Protein AF-A0A8T4SUM3-F1 (afdb_monomer_lite)

Sequence (101 aa):
MANEGIVKMIVQKGAANVNLSMFSEEEKREILGEAAKHFIRMGKENEIIHILEYLDPVQYADKMLKKAESFMSLGEFETAAIIYEKLGMKDMADTIRSNKK

Secondary structure (DSSP, 8-state):
--SHHHHHHHHHH-GGGS--TTS-HHHHHHHHHHHHHHHHHTT-HHHHHTTGGGS-HHHHHHHHHHHHHHHHHTT-HHHHHHHHHHTT-HHHHHHHHHTT-

Structure (mmCIF, N/CA/C/O backbone):
data_AF-A0A8T4SUM3-F1
#
_entry.id   AF-A0A8T4SUM3-F1
#
loop_
_atom_site.group_PDB
_atom_site.id
_atom_site.type_symbol
_atom_site.label_atom_id
_atom_site.label_alt_id
_atom_site.label_comp_id
_atom_site.label_asym_id
_atom_site.label_entity_id
_atom_site.label_seq_id
_atom_site.pdbx_PDB_ins_code
_atom_site.Cartn_x
_atom_site.Cartn_y
_atom_site.Cartn_z
_atom_site.occupancy
_atom_site.B_iso_or_equiv
_atom_site.auth_seq_id
_atom_site.auth_comp_id
_atom_site.auth_asym_id
_atom_site.auth_atom_id
_atom_site.pdbx_PDB_model_num
ATOM 1 N N . MET A 1 1 ? -6.616 5.270 23.515 1.00 52.91 1 MET A N 1
ATOM 2 C CA . MET A 1 1 ? -6.770 3.941 22.877 1.00 52.91 1 MET A CA 1
ATOM 3 C C . MET A 1 1 ? -8.031 3.941 22.007 1.00 52.91 1 MET A C 1
ATOM 5 O O . MET A 1 1 ? -8.962 3.200 22.285 1.00 52.91 1 MET A O 1
ATOM 9 N N . ALA A 1 2 ? -8.129 4.834 21.015 1.00 55.88 2 ALA A N 1
ATOM 10 C CA . ALA A 1 2 ? -9.442 5.182 20.457 1.00 55.88 2 ALA A CA 1
ATOM 11 C C . ALA A 1 2 ? -9.989 4.200 19.406 1.00 55.88 2 ALA A C 1
ATOM 13 O O . ALA A 1 2 ? -11.200 4.097 19.280 1.00 55.88 2 ALA A O 1
ATOM 14 N N . ASN A 1 3 ? -9.156 3.423 18.703 1.00 77.38 3 ASN A N 1
ATOM 15 C CA . ASN A 1 3 ? -9.629 2.707 17.508 1.00 77.38 3 ASN A CA 1
ATOM 16 C C . ASN A 1 3 ? -9.281 1.209 17.445 1.00 77.38 3 ASN A C 1
ATOM 18 O O . ASN A 1 3 ? -9.353 0.595 16.381 1.00 77.38 3 ASN A O 1
ATOM 22 N N . GLU A 1 4 ? -8.946 0.581 18.576 1.00 82.31 4 GLU A N 1
ATOM 23 C CA . GLU A 1 4 ? -8.500 -0.824 18.622 1.00 82.31 4 GLU A CA 1
ATOM 24 C C . GLU A 1 4 ? -9.550 -1.811 18.066 1.00 82.31 4 GLU A C 1
ATOM 26 O O . GLU A 1 4 ? -9.214 -2.772 17.370 1.00 82.31 4 GLU A O 1
ATOM 31 N N . GLY A 1 5 ? -10.841 -1.532 18.283 1.00 88.56 5 GLY A N 1
ATOM 32 C CA . GLY A 1 5 ? -11.937 -2.327 17.718 1.00 88.56 5 GLY A CA 1
ATOM 33 C C . GLY A 1 5 ? -12.004 -2.272 16.186 1.00 88.56 5 GLY A C 1
ATOM 34 O O . GLY A 1 5 ? -12.209 -3.301 15.541 1.00 88.56 5 GLY A O 1
ATOM 35 N N . ILE A 1 6 ? -11.773 -1.092 15.600 1.00 90.56 6 ILE A N 1
ATOM 36 C CA . ILE A 1 6 ? -11.749 -0.895 14.144 1.00 90.56 6 ILE A CA 1
ATOM 37 C C . ILE A 1 6 ? -10.532 -1.601 13.546 1.00 90.56 6 ILE A C 1
ATOM 39 O O . ILE A 1 6 ? -10.677 -2.353 12.584 1.00 90.56 6 ILE A O 1
ATOM 43 N N . VAL A 1 7 ? -9.350 -1.431 14.149 1.00 90.31 7 VAL A N 1
ATOM 44 C CA . VAL A 1 7 ? -8.111 -2.095 13.711 1.00 90.31 7 VAL A CA 1
ATOM 45 C C . VAL A 1 7 ? -8.296 -3.611 13.693 1.00 90.31 7 VAL A C 1
ATOM 47 O O . VAL A 1 7 ? -8.000 -4.261 12.691 1.00 90.31 7 VAL A O 1
ATOM 50 N N . LYS A 1 8 ? -8.869 -4.190 14.755 1.00 91.81 8 LYS A N 1
ATOM 51 C CA . LYS A 1 8 ? -9.171 -5.626 14.803 1.00 91.81 8 LYS A CA 1
ATOM 52 C C . LYS A 1 8 ? -10.128 -6.049 13.688 1.00 91.81 8 LYS A C 1
ATOM 54 O O . LYS A 1 8 ? -9.910 -7.086 13.062 1.00 91.81 8 LYS A O 1
ATOM 59 N N . MET A 1 9 ? -11.163 -5.254 13.420 1.00 91.94 9 MET A N 1
ATOM 60 C CA . MET A 1 9 ? -12.119 -5.537 12.350 1.00 91.94 9 MET A CA 1
ATOM 61 C C . MET A 1 9 ? -11.453 -5.510 10.968 1.00 91.94 9 MET A C 1
ATOM 63 O O . MET A 1 9 ? -11.712 -6.402 10.162 1.00 91.94 9 MET A O 1
ATOM 67 N N . ILE A 1 10 ? -10.552 -4.556 10.724 1.00 91.38 10 ILE A N 1
ATOM 68 C CA . ILE A 1 10 ? -9.752 -4.465 9.495 1.00 91.38 10 ILE A CA 1
ATOM 69 C C . ILE A 1 10 ? -8.844 -5.682 9.345 1.00 91.38 10 ILE A C 1
ATOM 71 O O . ILE A 1 10 ? -8.843 -6.323 8.301 1.00 91.38 10 ILE A O 1
ATOM 75 N N . VAL A 1 11 ? -8.119 -6.066 10.396 1.00 90.00 11 VAL A N 1
ATOM 76 C CA . VAL A 1 11 ? -7.203 -7.218 10.352 1.00 90.00 11 VAL A CA 1
ATOM 77 C C . VAL A 1 11 ? -7.944 -8.535 10.071 1.00 90.00 11 VAL A C 1
ATOM 79 O O . VAL A 1 11 ? -7.405 -9.439 9.422 1.00 90.00 11 VAL A O 1
ATOM 82 N N . GLN A 1 12 ? -9.188 -8.650 10.545 1.00 90.81 12 GLN A N 1
ATOM 83 C CA . GLN A 1 12 ? -10.032 -9.828 10.340 1.00 90.81 12 GLN A CA 1
ATOM 84 C C . GLN A 1 12 ? -10.698 -9.862 8.963 1.00 90.81 12 GLN A C 1
ATOM 86 O O . GLN A 1 12 ? -10.710 -10.917 8.332 1.00 90.81 12 GLN A O 1
ATOM 91 N N . LYS A 1 13 ? -11.270 -8.739 8.516 1.00 89.12 13 LYS A N 1
ATOM 92 C CA . LYS A 1 13 ? -12.089 -8.670 7.295 1.00 89.12 13 LYS A CA 1
ATOM 93 C C . LYS A 1 13 ? -11.311 -8.227 6.055 1.00 89.12 13 LYS A C 1
ATOM 95 O O . LYS A 1 13 ? -11.808 -8.407 4.950 1.00 89.12 13 LYS A O 1
ATOM 100 N N . GLY A 1 14 ? -10.120 -7.668 6.230 1.00 85.94 14 GLY A N 1
ATOM 101 C CA . GLY A 1 14 ? -9.359 -6.991 5.185 1.00 85.94 14 GLY A CA 1
ATOM 102 C C . GLY A 1 14 ? -9.720 -5.509 5.090 1.00 85.94 14 GLY A C 1
ATOM 103 O O . GLY A 1 14 ? -10.857 -5.107 5.364 1.00 85.94 14 GLY A O 1
ATOM 104 N N . ALA A 1 15 ? -8.743 -4.685 4.714 1.00 85.69 15 ALA A N 1
ATOM 105 C CA . ALA A 1 15 ? -8.901 -3.228 4.721 1.00 85.69 15 ALA A CA 1
ATOM 106 C C . ALA A 1 15 ? -9.916 -2.727 3.689 1.00 85.69 15 ALA A C 1
ATOM 108 O O . ALA A 1 15 ? -10.682 -1.812 3.977 1.00 85.69 15 ALA A O 1
ATOM 109 N N . ALA A 1 16 ? -10.002 -3.392 2.535 1.00 85.12 16 ALA A N 1
ATOM 110 C CA . ALA A 1 16 ? -10.983 -3.078 1.498 1.00 85.12 16 ALA A CA 1
ATOM 111 C C . ALA A 1 16 ? -12.446 -3.323 1.932 1.00 85.12 16 ALA A C 1
ATOM 113 O O . ALA A 1 16 ? -13.368 -2.818 1.297 1.00 85.12 16 ALA A O 1
ATOM 114 N N . ASN A 1 17 ? -12.674 -4.083 3.012 1.00 87.94 17 ASN A N 1
ATOM 115 C CA . ASN A 1 17 ? -14.006 -4.496 3.469 1.00 87.94 17 ASN A CA 1
ATOM 116 C C . ASN A 1 17 ? -14.521 -3.698 4.679 1.00 87.94 17 ASN A C 1
ATOM 118 O O . ASN A 1 17 ? -15.563 -4.036 5.248 1.00 87.94 17 ASN A O 1
ATOM 122 N N . VAL A 1 18 ? -13.797 -2.662 5.110 1.00 88.38 18 VAL A N 1
ATOM 123 C CA . VAL A 1 18 ? -14.179 -1.825 6.251 1.00 88.38 18 VAL A CA 1
ATOM 124 C C . VAL A 1 18 ? -14.374 -0.386 5.795 1.00 88.38 18 VAL A C 1
ATOM 126 O O . VAL A 1 18 ? -13.453 0.253 5.300 1.00 88.38 18 VAL A O 1
ATOM 129 N N . ASN A 1 19 ? -15.581 0.145 6.001 1.00 88.12 19 ASN A N 1
ATOM 130 C CA . ASN A 1 19 ? -15.871 1.539 5.696 1.00 88.12 19 ASN A CA 1
ATOM 131 C C . ASN A 1 19 ? -15.305 2.462 6.787 1.00 88.12 19 ASN A C 1
ATOM 133 O O . ASN A 1 19 ? -15.719 2.386 7.944 1.00 88.12 19 ASN A O 1
ATOM 137 N N . LEU A 1 20 ? -14.397 3.358 6.394 1.00 88.12 20 LEU A N 1
ATOM 138 C CA . LEU A 1 20 ? -13.810 4.380 7.261 1.00 88.12 20 LEU A CA 1
ATOM 139 C C . LEU A 1 20 ? -14.311 5.800 6.951 1.00 88.12 20 LEU A C 1
ATOM 141 O O . LEU A 1 20 ? -13.718 6.769 7.413 1.00 88.12 20 LEU A O 1
ATOM 145 N N . SER A 1 21 ? -15.398 5.959 6.190 1.00 87.88 21 SER A N 1
ATOM 146 C CA . SER A 1 21 ? -15.907 7.271 5.757 1.00 87.88 21 SER A CA 1
ATOM 147 C C . SER A 1 21 ? -16.294 8.214 6.901 1.00 87.88 21 SER A C 1
ATOM 149 O O . SER A 1 21 ? -16.396 9.413 6.677 1.00 87.88 21 SER A O 1
ATOM 151 N N . MET A 1 22 ? -16.535 7.682 8.103 1.00 89.62 22 MET A N 1
ATOM 152 C CA . MET A 1 22 ? -16.873 8.468 9.294 1.00 89.62 22 MET A CA 1
ATOM 153 C C . MET A 1 22 ? -15.657 9.042 10.036 1.00 89.62 22 MET A C 1
ATOM 155 O O . MET A 1 22 ? -15.841 9.850 10.939 1.00 89.62 22 MET A O 1
ATOM 159 N N . PHE A 1 23 ? -14.442 8.619 9.680 1.00 89.81 23 PHE A N 1
ATOM 160 C CA . PHE A 1 23 ? -13.199 9.074 10.301 1.00 89.81 23 PHE A CA 1
ATOM 161 C C . PHE A 1 23 ? -12.553 10.191 9.480 1.00 89.81 23 PHE A C 1
ATOM 163 O O . PHE A 1 23 ? -12.646 10.212 8.248 1.00 89.81 23 PHE A O 1
ATOM 170 N N . SER A 1 24 ? -11.857 11.096 10.160 1.00 90.94 24 SER A N 1
ATOM 171 C CA . SER A 1 24 ? -10.975 12.077 9.527 1.00 90.94 24 SER A CA 1
ATOM 172 C C . SER A 1 24 ? -9.772 11.403 8.857 1.00 90.94 24 SER A C 1
ATOM 174 O O . SER A 1 24 ? -9.443 10.250 9.130 1.00 90.94 24 SER A O 1
ATOM 176 N N . GLU A 1 25 ? -9.080 12.124 7.974 1.00 85.81 25 GLU A N 1
ATOM 177 C CA . GLU A 1 25 ? -7.875 11.602 7.316 1.00 85.81 25 GLU A CA 1
ATOM 178 C C . GLU A 1 25 ? -6.749 11.282 8.308 1.00 85.81 25 GLU A C 1
ATOM 180 O O . GLU A 1 25 ? -6.019 10.310 8.121 1.00 85.81 25 GLU A O 1
ATOM 185 N N . GLU A 1 26 ? -6.629 12.056 9.387 1.00 86.69 26 GLU A N 1
ATOM 186 C CA . GLU A 1 26 ? -5.664 11.794 10.457 1.00 86.69 26 GLU A CA 1
ATOM 187 C C . GLU A 1 26 ? -6.001 10.493 11.199 1.00 86.69 26 GLU A C 1
ATOM 189 O O . GLU A 1 26 ? -5.155 9.607 11.311 1.00 86.69 26 GLU A O 1
ATOM 194 N N . GLU A 1 27 ? -7.265 10.308 11.588 1.00 89.94 27 GLU A N 1
ATOM 195 C CA . GLU A 1 27 ? -7.725 9.070 12.228 1.00 89.94 27 GLU A CA 1
ATOM 196 C C . GLU A 1 27 ? -7.587 7.857 11.303 1.00 89.94 27 GLU A C 1
ATOM 198 O O . GLU A 1 27 ? -7.172 6.785 11.746 1.00 89.94 27 GLU A O 1
ATOM 203 N N . LYS A 1 28 ? -7.888 8.004 10.006 1.00 89.44 28 LYS A N 1
ATOM 204 C CA . LYS A 1 28 ? -7.666 6.940 9.017 1.00 89.44 28 LYS A CA 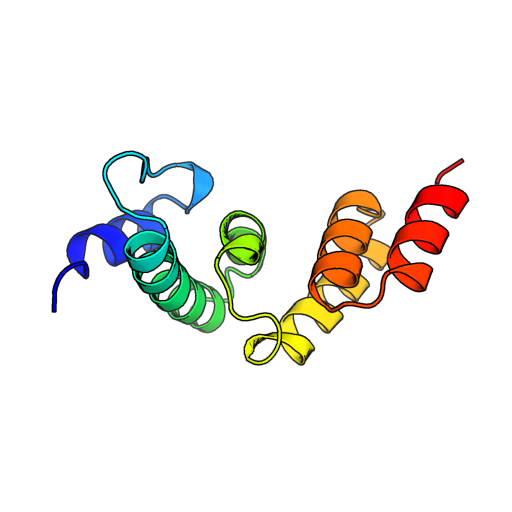1
ATOM 205 C C . LYS A 1 28 ? -6.197 6.546 8.962 1.00 89.44 28 LYS A C 1
ATOM 207 O O . LYS A 1 28 ? -5.910 5.352 8.988 1.00 89.44 28 LYS A O 1
ATOM 212 N N . ARG A 1 29 ? -5.269 7.509 8.929 1.00 85.88 29 ARG A N 1
ATOM 213 C CA . ARG A 1 29 ? -3.825 7.221 8.957 1.00 85.88 29 ARG A CA 1
ATOM 214 C C . ARG A 1 29 ? -3.418 6.468 10.214 1.00 85.88 29 ARG A C 1
ATOM 216 O O . ARG A 1 29 ? -2.685 5.491 10.104 1.00 85.88 29 ARG A O 1
ATOM 223 N N . GLU A 1 30 ? -3.914 6.856 11.386 1.00 88.38 30 GLU A N 1
ATOM 224 C CA . GLU A 1 30 ? -3.623 6.128 12.628 1.00 88.38 30 GLU A CA 1
ATOM 225 C C . GLU A 1 30 ? -4.165 4.690 12.595 1.00 88.38 30 GLU A C 1
ATOM 227 O O . GLU A 1 30 ? -3.426 3.733 12.834 1.00 88.38 30 GLU A O 1
ATOM 232 N N . ILE A 1 31 ? -5.445 4.520 12.250 1.00 91.00 31 ILE A N 1
ATOM 233 C CA . ILE A 1 31 ? -6.127 3.218 12.181 1.00 91.00 31 ILE A CA 1
ATOM 234 C C . ILE A 1 31 ? -5.427 2.288 11.192 1.00 91.00 31 ILE A C 1
ATOM 236 O O . ILE A 1 31 ? -5.131 1.130 11.500 1.00 91.00 31 ILE A O 1
ATOM 240 N N . LEU A 1 32 ? -5.175 2.789 9.987 1.00 88.88 32 LEU A N 1
ATOM 241 C CA . LEU A 1 32 ? -4.591 2.017 8.901 1.00 88.88 32 LEU A CA 1
ATOM 242 C C . LEU A 1 32 ? -3.095 1.785 9.115 1.00 88.88 32 LEU A C 1
ATOM 244 O O . LEU A 1 32 ? -2.603 0.701 8.809 1.00 88.88 32 LEU A O 1
ATOM 248 N N . GLY A 1 33 ? -2.390 2.729 9.738 1.00 86.75 33 GLY A N 1
ATOM 249 C CA . GLY A 1 33 ? -1.015 2.556 10.194 1.00 86.75 33 GLY A CA 1
ATOM 250 C C . GLY A 1 33 ? -0.874 1.419 11.206 1.00 86.75 33 GLY A C 1
ATOM 251 O O . GLY A 1 33 ? 0.011 0.571 11.065 1.00 86.75 33 GLY A O 1
ATOM 252 N N . GLU A 1 34 ? -1.768 1.339 12.193 1.00 89.38 34 GLU A N 1
ATOM 253 C CA . GLU A 1 34 ? -1.791 0.216 13.137 1.00 89.38 34 GLU A CA 1
ATOM 254 C C . GLU A 1 34 ? -2.184 -1.101 12.452 1.00 89.38 34 GLU A C 1
ATOM 256 O O . GLU A 1 34 ? -1.506 -2.118 12.628 1.00 89.38 34 GLU A O 1
ATOM 261 N N . ALA A 1 35 ? -3.211 -1.099 11.595 1.00 90.12 35 ALA A N 1
ATOM 262 C CA . ALA A 1 35 ? -3.602 -2.287 10.834 1.00 90.12 35 ALA A CA 1
ATOM 263 C C . ALA A 1 35 ? -2.457 -2.822 9.951 1.00 90.12 35 ALA A C 1
ATOM 265 O O . ALA A 1 35 ? -2.224 -4.032 9.910 1.00 90.12 35 ALA A O 1
ATOM 266 N N . ALA A 1 36 ? -1.678 -1.940 9.317 1.00 85.94 36 ALA A N 1
ATOM 267 C CA . ALA A 1 36 ? -0.508 -2.318 8.527 1.00 85.94 36 ALA A CA 1
ATOM 268 C C . ALA A 1 36 ? 0.543 -3.059 9.356 1.00 85.94 36 ALA A C 1
ATOM 270 O O . ALA A 1 36 ? 1.069 -4.080 8.909 1.00 85.94 36 ALA A O 1
ATOM 271 N N . LYS A 1 37 ? 0.819 -2.611 10.589 1.00 85.50 37 LYS A N 1
ATOM 272 C CA . LYS A 1 37 ? 1.748 -3.313 11.493 1.00 85.50 37 LYS A CA 1
ATOM 273 C C . LYS A 1 37 ? 1.287 -4.747 11.755 1.00 85.50 37 LYS A C 1
ATOM 275 O O . LYS A 1 37 ? 2.114 -5.661 11.767 1.00 85.50 37 LYS A O 1
ATOM 280 N N . HIS A 1 38 ? -0.018 -4.958 11.930 1.00 88.75 38 HIS A N 1
ATOM 281 C CA . HIS A 1 38 ? -0.593 -6.292 12.092 1.00 88.75 38 HIS A CA 1
ATOM 282 C C . HIS A 1 38 ? -0.490 -7.129 10.815 1.00 88.75 38 HIS A C 1
ATOM 284 O O . HIS A 1 38 ? -0.028 -8.267 10.886 1.00 88.75 38 HIS A O 1
ATOM 290 N N . PHE A 1 39 ? -0.842 -6.577 9.651 1.00 86.25 39 PHE A N 1
ATOM 291 C CA . PHE A 1 39 ? -0.729 -7.294 8.378 1.00 86.25 39 PHE A CA 1
ATOM 292 C C . PHE A 1 39 ? 0.703 -7.741 8.087 1.00 86.25 39 PHE A C 1
ATOM 294 O O . PHE A 1 39 ? 0.909 -8.896 7.714 1.00 86.25 39 PHE A O 1
ATOM 301 N N . ILE A 1 40 ? 1.692 -6.884 8.354 1.00 81.19 40 ILE A N 1
ATOM 302 C CA . ILE A 1 40 ? 3.112 -7.227 8.217 1.00 81.19 40 ILE A CA 1
ATOM 303 C C . ILE A 1 40 ? 3.486 -8.380 9.152 1.00 81.19 40 ILE A C 1
ATOM 305 O O . ILE A 1 40 ? 4.084 -9.356 8.711 1.00 81.19 40 ILE A O 1
ATOM 309 N N . ARG A 1 41 ? 3.115 -8.305 10.438 1.00 83.50 41 ARG A N 1
ATOM 310 C CA . ARG A 1 41 ? 3.398 -9.380 11.411 1.00 83.50 41 ARG A CA 1
ATOM 311 C C . ARG A 1 41 ? 2.754 -10.711 11.023 1.00 83.50 41 ARG A C 1
ATOM 313 O O . ARG A 1 41 ? 3.300 -11.760 11.339 1.00 83.50 41 ARG A O 1
ATOM 320 N N . MET A 1 42 ? 1.603 -10.666 10.358 1.00 84.31 42 MET A N 1
ATOM 321 C CA . MET A 1 42 ? 0.865 -11.845 9.905 1.00 84.31 42 MET A CA 1
ATOM 322 C C . MET A 1 42 ? 1.301 -12.351 8.520 1.00 84.31 42 MET A C 1
ATOM 324 O O . MET A 1 42 ? 0.725 -13.324 8.041 1.00 84.31 42 MET A O 1
ATOM 328 N N . GLY A 1 43 ? 2.250 -11.688 7.847 1.00 78.19 43 GLY A N 1
ATOM 329 C CA . GLY A 1 43 ?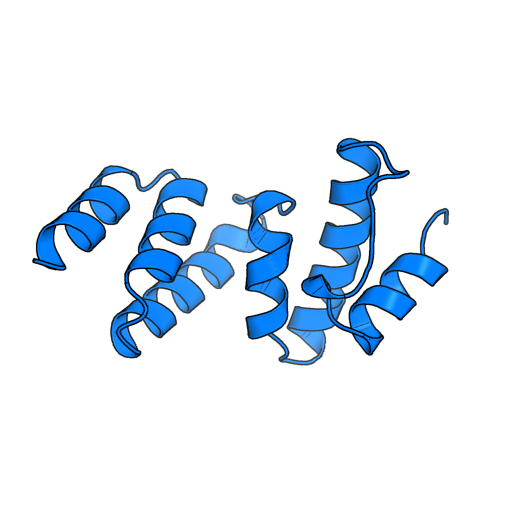 2.638 -12.013 6.469 1.00 78.19 43 GLY A CA 1
ATOM 330 C C . GLY A 1 43 ? 1.544 -11.737 5.427 1.00 78.19 43 GLY A C 1
ATOM 331 O O . GLY A 1 43 ? 1.637 -12.193 4.291 1.00 78.19 43 GLY A O 1
ATOM 332 N N . LYS A 1 44 ? 0.496 -10.984 5.784 1.00 81.25 44 LYS A N 1
ATOM 333 C CA . LYS A 1 44 ? -0.605 -10.597 4.888 1.00 81.25 44 LYS A CA 1
ATOM 334 C C . LYS A 1 44 ? -0.241 -9.349 4.086 1.00 81.25 44 LYS A C 1
ATOM 336 O O . LYS A 1 44 ? -0.949 -8.349 4.102 1.00 81.25 44 LYS A O 1
ATOM 341 N N . GLU A 1 45 ? 0.882 -9.394 3.381 1.00 71.56 45 GLU A N 1
ATOM 342 C CA . GLU A 1 45 ? 1.430 -8.216 2.700 1.00 71.56 45 GLU A CA 1
ATOM 343 C C . GLU A 1 45 ? 0.540 -7.682 1.570 1.00 7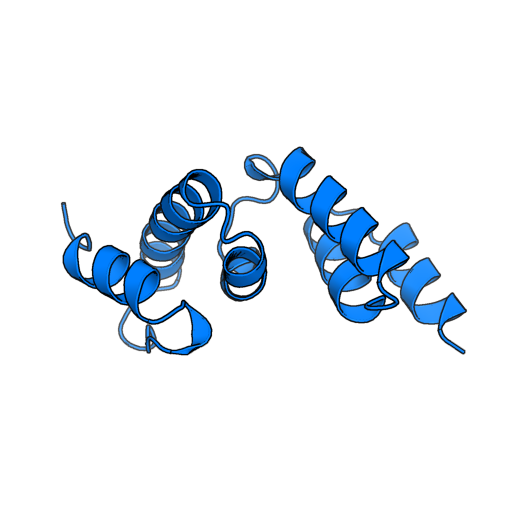1.56 45 GLU A C 1
ATOM 345 O O . GLU A 1 45 ? 0.646 -6.516 1.204 1.00 71.56 45 GLU A O 1
ATOM 350 N N . ASN A 1 46 ? -0.369 -8.500 1.034 1.00 73.81 46 ASN A N 1
ATOM 351 C CA . ASN A 1 46 ? -1.327 -8.058 0.016 1.00 73.81 46 ASN A CA 1
ATOM 352 C C . ASN A 1 46 ? -2.376 -7.087 0.581 1.00 73.81 46 ASN A C 1
ATOM 354 O O . ASN A 1 46 ? -2.806 -6.180 -0.120 1.00 73.81 46 ASN A O 1
ATOM 358 N N . GLU A 1 47 ? -2.732 -7.209 1.863 1.00 80.88 47 GLU A N 1
ATOM 359 C CA . GLU A 1 47 ? -3.658 -6.273 2.520 1.00 80.88 47 GLU A CA 1
ATOM 360 C C . GLU A 1 47 ? -3.049 -4.875 2.665 1.00 80.88 47 GLU A C 1
ATOM 362 O O . GLU A 1 47 ? -3.767 -3.878 2.696 1.00 80.88 47 GLU A O 1
ATOM 367 N N . ILE A 1 48 ? -1.714 -4.794 2.707 1.00 77.75 48 ILE A N 1
ATOM 368 C CA . ILE A 1 48 ? -0.992 -3.527 2.829 1.00 77.75 48 ILE A CA 1
ATOM 369 C C . ILE A 1 48 ? -1.277 -2.642 1.615 1.00 77.75 48 ILE A C 1
ATOM 371 O O . ILE A 1 48 ? -1.392 -1.434 1.790 1.00 77.75 48 ILE A O 1
ATOM 375 N N . ILE A 1 49 ? -1.471 -3.224 0.421 1.00 74.00 49 ILE A N 1
ATOM 376 C CA . ILE A 1 49 ? -1.726 -2.488 -0.830 1.00 74.00 49 ILE A CA 1
ATOM 377 C C . ILE A 1 49 ? -2.892 -1.513 -0.666 1.00 74.00 49 ILE A C 1
ATOM 379 O O . ILE A 1 49 ? -2.785 -0.344 -1.029 1.00 74.00 49 ILE A O 1
ATOM 383 N N . HIS A 1 50 ? -3.983 -1.992 -0.067 1.00 75.81 50 HIS A N 1
ATOM 384 C CA . HIS A 1 50 ? -5.228 -1.243 0.096 1.00 75.81 50 HIS A CA 1
ATOM 385 C C . HIS A 1 50 ? -5.121 -0.078 1.078 1.00 75.81 50 HIS A C 1
ATOM 387 O O . HIS A 1 50 ? -6.038 0.729 1.170 1.00 75.81 50 HIS A O 1
ATOM 393 N N . ILE A 1 51 ? -4.021 0.002 1.823 1.00 80.81 51 ILE A N 1
ATOM 394 C CA . ILE A 1 51 ? -3.810 1.014 2.855 1.00 80.81 51 ILE A CA 1
ATOM 395 C C . ILE A 1 51 ? -2.515 1.794 2.644 1.00 80.81 51 ILE A C 1
ATOM 397 O O . ILE A 1 51 ? -2.234 2.704 3.416 1.00 80.81 51 ILE A O 1
ATOM 401 N N . LEU A 1 52 ? -1.756 1.492 1.578 1.00 75.00 52 LEU A N 1
ATOM 402 C CA . LEU A 1 52 ? -0.484 2.139 1.230 1.00 75.00 52 LEU A CA 1
ATOM 403 C C . LEU A 1 52 ? -0.594 3.661 1.163 1.00 75.00 52 LEU A C 1
ATOM 405 O O . LEU A 1 52 ? 0.379 4.357 1.426 1.00 75.00 52 LEU A O 1
ATOM 409 N N . GLU A 1 53 ? -1.754 4.190 0.776 1.00 71.88 53 GLU A N 1
ATOM 410 C CA . GLU A 1 53 ? -1.974 5.633 0.685 1.00 71.88 53 GLU A CA 1
ATOM 411 C C . GLU A 1 53 ? -2.073 6.353 2.026 1.00 71.88 53 GLU A C 1
ATOM 413 O O . GLU A 1 53 ? -1.892 7.567 2.080 1.00 71.88 53 GLU A O 1
ATOM 418 N N . TYR A 1 54 ? -2.280 5.592 3.095 1.00 76.25 54 TYR A N 1
ATOM 419 C CA . TYR A 1 54 ? -2.402 6.085 4.457 1.00 76.25 54 TYR A CA 1
ATOM 420 C C . TYR A 1 54 ? -1.157 5.798 5.302 1.00 76.25 54 TYR A C 1
ATOM 422 O O . TYR A 1 54 ? -1.108 6.186 6.468 1.00 76.25 54 TYR A O 1
ATOM 430 N N . LEU A 1 55 ? -0.156 5.122 4.731 1.00 75.69 55 LEU A N 1
ATOM 431 C CA . LEU A 1 55 ? 1.108 4.838 5.401 1.00 75.69 55 LEU A CA 1
ATOM 432 C C . LEU A 1 55 ? 2.122 5.940 5.139 1.00 75.69 55 LEU A C 1
ATOM 434 O O . LEU A 1 55 ? 2.162 6.513 4.053 1.00 75.69 55 LEU A O 1
ATOM 438 N N . ASP A 1 56 ? 2.974 6.192 6.131 1.00 75.12 56 ASP A N 1
ATOM 439 C CA . ASP A 1 56 ? 4.145 7.042 5.953 1.00 75.12 56 ASP A CA 1
ATOM 440 C C . ASP A 1 56 ? 5.132 6.340 4.997 1.00 75.12 56 ASP A C 1
ATOM 442 O O . ASP A 1 56 ? 5.710 5.304 5.360 1.00 75.12 56 ASP A O 1
ATOM 446 N N . PRO A 1 57 ? 5.338 6.866 3.776 1.00 70.25 57 PRO A N 1
ATOM 447 C CA . PRO A 1 57 ? 6.210 6.237 2.795 1.00 70.25 57 PRO A CA 1
ATOM 448 C C . PRO A 1 57 ? 7.662 6.163 3.276 1.00 70.25 57 PRO A C 1
ATOM 450 O O . PRO A 1 57 ? 8.372 5.252 2.868 1.00 70.25 57 PRO A O 1
ATOM 453 N N . VAL A 1 58 ? 8.102 7.046 4.181 1.00 75.00 58 VAL A N 1
ATOM 454 C CA . VAL A 1 58 ? 9.461 7.023 4.743 1.00 75.00 58 VAL A CA 1
ATOM 455 C C . VAL A 1 58 ? 9.622 5.847 5.699 1.00 75.00 58 VAL A C 1
ATOM 457 O O . VAL A 1 58 ? 10.602 5.108 5.625 1.00 75.00 58 VAL A O 1
ATOM 460 N N . GLN A 1 59 ? 8.639 5.623 6.572 1.00 77.12 59 GLN A N 1
ATOM 461 C CA . GLN A 1 59 ? 8.687 4.533 7.547 1.00 77.12 59 GLN A CA 1
ATOM 462 C C . GLN A 1 59 ? 8.640 3.149 6.880 1.00 77.12 59 GLN A C 1
ATOM 464 O O . GLN A 1 59 ? 9.216 2.185 7.394 1.00 77.12 59 GLN A O 1
ATOM 469 N N . TYR A 1 60 ? 7.932 3.034 5.755 1.00 76.75 60 TYR A N 1
ATOM 470 C CA . TYR A 1 60 ? 7.686 1.758 5.080 1.00 76.75 60 TYR A CA 1
ATOM 471 C C . TYR A 1 60 ? 8.432 1.605 3.751 1.00 76.75 60 TYR A C 1
ATOM 473 O O . TYR A 1 60 ? 8.192 0.613 3.057 1.00 76.75 60 TYR A O 1
ATOM 481 N N . ALA A 1 61 ? 9.365 2.511 3.438 1.00 80.50 61 ALA A N 1
ATOM 482 C CA . ALA A 1 61 ? 10.048 2.595 2.148 1.00 80.50 61 ALA A CA 1
ATOM 483 C C . ALA A 1 61 ? 10.609 1.248 1.670 1.00 80.50 61 ALA A C 1
ATOM 485 O O . ALA A 1 61 ? 10.241 0.770 0.601 1.00 80.50 61 ALA A O 1
ATOM 486 N N . ASP A 1 62 ? 11.409 0.576 2.501 1.00 82.75 62 ASP A N 1
ATOM 487 C CA . ASP A 1 62 ? 12.045 -0.701 2.147 1.00 82.75 62 ASP A CA 1
ATOM 488 C C . ASP A 1 62 ? 11.036 -1.821 1.858 1.00 82.75 62 ASP A C 1
ATOM 490 O O . ASP A 1 62 ? 11.244 -2.662 0.982 1.00 82.75 62 ASP A O 1
ATOM 494 N N . LYS A 1 63 ? 9.930 -1.865 2.611 1.00 80.12 63 LYS A N 1
ATOM 495 C CA . LYS A 1 63 ? 8.887 -2.890 2.441 1.00 80.12 63 LYS A CA 1
ATOM 496 C C . LYS A 1 63 ? 8.053 -2.610 1.200 1.00 80.12 63 LYS A C 1
ATOM 498 O O . LYS A 1 63 ? 7.749 -3.531 0.447 1.00 80.12 63 LYS A O 1
ATOM 503 N N . MET A 1 64 ? 7.714 -1.342 0.987 1.00 82.44 64 MET A N 1
ATOM 504 C CA . MET A 1 64 ? 7.045 -0.869 -0.218 1.00 82.44 64 MET A CA 1
ATOM 505 C C . MET A 1 64 ? 7.891 -1.188 -1.454 1.00 82.44 64 MET A C 1
ATOM 507 O O . MET A 1 64 ? 7.376 -1.783 -2.395 1.00 82.44 64 MET A O 1
ATOM 5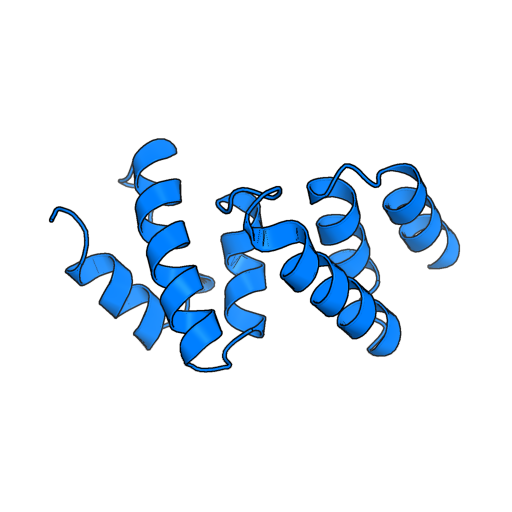11 N N . LEU A 1 65 ? 9.196 -0.909 -1.418 1.00 87.06 65 LEU A N 1
ATOM 512 C CA . LEU A 1 65 ? 10.107 -1.170 -2.530 1.00 87.06 65 LEU A CA 1
ATOM 513 C C . LEU A 1 65 ? 10.154 -2.659 -2.898 1.00 87.06 65 LEU A C 1
ATOM 515 O O . LEU A 1 65 ? 9.884 -3.014 -4.043 1.00 87.06 65 LEU A O 1
ATOM 519 N N . LYS A 1 66 ? 10.380 -3.545 -1.917 1.00 86.69 66 LYS A N 1
ATOM 520 C CA . LYS A 1 66 ? 10.355 -5.005 -2.137 1.00 86.69 66 LYS A CA 1
ATOM 521 C C . LYS A 1 66 ? 9.029 -5.482 -2.720 1.00 86.69 66 LYS A C 1
ATOM 523 O O . LYS A 1 66 ? 8.988 -6.398 -3.541 1.00 86.69 66 LYS A O 1
ATOM 528 N N . LYS A 1 67 ? 7.922 -4.866 -2.303 1.00 83.81 67 LYS A N 1
ATOM 529 C CA . LYS A 1 67 ? 6.601 -5.215 -2.816 1.00 83.81 67 LYS A CA 1
ATOM 530 C C . LYS A 1 67 ? 6.402 -4.733 -4.253 1.00 83.81 67 LYS A C 1
ATOM 532 O O . LYS A 1 67 ? 5.859 -5.483 -5.059 1.00 83.81 67 LYS A O 1
ATOM 537 N N . ALA A 1 68 ? 6.887 -3.540 -4.592 1.00 86.75 68 ALA A N 1
ATOM 538 C CA . ALA A 1 68 ? 6.896 -3.044 -5.965 1.00 86.75 68 ALA A CA 1
ATOM 539 C C . ALA A 1 68 ? 7.695 -3.979 -6.887 1.00 86.75 68 ALA A C 1
ATOM 541 O O . ALA A 1 68 ? 7.201 -4.356 -7.946 1.00 86.75 68 ALA A O 1
ATOM 542 N N . GLU A 1 69 ? 8.869 -4.445 -6.451 1.00 90.25 69 GLU A N 1
ATOM 543 C CA . GLU A 1 69 ? 9.683 -5.431 -7.178 1.00 90.25 69 GLU A CA 1
ATOM 544 C C . GLU A 1 69 ? 8.957 -6.776 -7.354 1.00 90.25 69 GLU A C 1
ATOM 546 O O . GLU A 1 69 ? 8.990 -7.382 -8.430 1.00 90.25 69 GLU A O 1
ATOM 551 N N . SER A 1 70 ? 8.240 -7.230 -6.321 1.00 87.00 70 SER A N 1
ATOM 552 C CA . SER A 1 70 ? 7.388 -8.420 -6.408 1.00 87.00 70 SER A CA 1
ATOM 553 C C . SER A 1 70 ? 6.251 -8.236 -7.420 1.00 87.00 70 SER A C 1
ATOM 555 O O . SER A 1 70 ? 5.976 -9.150 -8.190 1.00 87.00 70 SER A O 1
ATOM 557 N N . PHE A 1 71 ? 5.607 -7.069 -7.472 1.00 85.88 71 PHE A N 1
ATOM 558 C CA . PHE A 1 71 ? 4.566 -6.798 -8.469 1.00 85.88 71 PHE A CA 1
ATOM 559 C C . PHE A 1 71 ? 5.118 -6.697 -9.884 1.00 85.88 71 PHE A C 1
ATOM 561 O O . PHE A 1 71 ? 4.496 -7.210 -10.811 1.00 85.88 71 PHE A O 1
ATOM 568 N N . MET A 1 72 ? 6.309 -6.118 -10.054 1.00 88.94 72 MET A N 1
ATOM 569 C CA . MET A 1 72 ? 7.014 -6.119 -11.336 1.00 88.94 72 MET A CA 1
ATOM 570 C C . MET A 1 72 ? 7.237 -7.546 -11.847 1.00 88.94 72 MET A C 1
ATOM 572 O O . MET A 1 72 ? 6.975 -7.833 -13.011 1.00 88.94 72 MET A O 1
ATOM 576 N N . SER A 1 73 ? 7.671 -8.456 -10.973 1.00 87.31 73 SER A N 1
ATOM 577 C CA . SER A 1 73 ? 7.920 -9.858 -11.336 1.00 87.31 73 SER A CA 1
ATOM 578 C C . SER A 1 73 ? 6.641 -10.678 -11.559 1.00 87.31 73 SER A C 1
ATOM 580 O O . SER A 1 73 ? 6.673 -11.656 -12.302 1.00 87.31 73 SER A O 1
ATOM 582 N N . LEU A 1 74 ? 5.509 -10.253 -10.992 1.00 85.31 74 LEU A N 1
ATOM 583 C CA . LEU A 1 74 ? 4.183 -10.841 -11.228 1.00 85.31 74 LEU A CA 1
ATOM 584 C C . LEU A 1 74 ? 3.441 -10.232 -12.436 1.00 85.31 74 LEU A C 1
ATOM 586 O O . LEU A 1 74 ? 2.342 -10.673 -12.760 1.00 85.31 74 LEU A O 1
ATOM 590 N N . GLY A 1 75 ? 4.013 -9.225 -13.106 1.00 85.88 75 GLY A N 1
ATOM 591 C CA . GLY A 1 75 ? 3.366 -8.511 -14.216 1.00 85.88 75 GLY A CA 1
ATOM 592 C C . GLY A 1 75 ? 2.317 -7.477 -13.784 1.00 85.88 75 GLY A C 1
ATOM 593 O O . GLY A 1 75 ? 1.650 -6.862 -14.619 1.00 85.88 75 GLY A O 1
ATOM 594 N N . GLU A 1 76 ? 2.185 -7.220 -12.483 1.00 86.31 76 GLU A N 1
ATOM 595 C CA . GLU A 1 76 ? 1.287 -6.218 -11.903 1.00 86.31 76 GLU A CA 1
ATOM 596 C C . GLU A 1 76 ? 1.897 -4.806 -11.967 1.00 86.31 76 GLU A C 1
ATOM 598 O O . GLU A 1 76 ? 2.027 -4.090 -10.972 1.00 86.31 76 GLU A O 1
ATOM 603 N N . PHE A 1 77 ? 2.279 -4.371 -13.168 1.00 88.00 77 PHE A N 1
ATOM 604 C CA . PHE A 1 77 ? 3.074 -3.152 -13.343 1.00 88.00 77 PHE A CA 1
ATOM 605 C C . PHE A 1 77 ? 2.356 -1.862 -12.901 1.00 88.00 77 PHE A C 1
ATOM 607 O O . PHE A 1 77 ? 3.016 -0.884 -12.573 1.00 88.00 77 PHE A O 1
ATOM 614 N N . GLU A 1 78 ? 1.014 -1.839 -12.864 1.00 87.38 78 GLU A N 1
ATOM 615 C CA . GLU A 1 78 ? 0.291 -0.640 -12.387 1.00 87.38 78 GLU A CA 1
ATOM 616 C C . GLU A 1 78 ? 0.445 -0.487 -10.877 1.00 87.38 78 GLU A C 1
ATOM 618 O O . GLU A 1 78 ? 0.805 0.579 -10.385 1.00 87.38 78 GLU A O 1
ATOM 623 N N . THR A 1 79 ? 0.245 -1.584 -10.146 1.00 83.12 79 THR A N 1
ATOM 624 C CA . THR A 1 79 ? 0.427 -1.639 -8.697 1.00 83.12 79 THR A CA 1
ATOM 625 C C . THR A 1 79 ? 1.867 -1.285 -8.323 1.00 83.12 79 THR A C 1
ATOM 627 O O . THR A 1 79 ? 2.091 -0.502 -7.401 1.00 83.12 79 THR A O 1
ATOM 630 N N . ALA A 1 80 ? 2.850 -1.793 -9.078 1.00 87.44 80 ALA A N 1
ATOM 631 C CA . ALA A 1 80 ? 4.253 -1.434 -8.893 1.00 87.44 80 ALA A CA 1
ATOM 632 C C . ALA A 1 80 ? 4.503 0.068 -9.112 1.00 87.44 80 ALA A C 1
ATOM 634 O O . ALA A 1 80 ? 5.114 0.715 -8.262 1.00 87.44 80 ALA A O 1
ATOM 635 N N . ALA A 1 81 ? 3.993 0.642 -10.208 1.00 88.88 81 ALA A N 1
ATOM 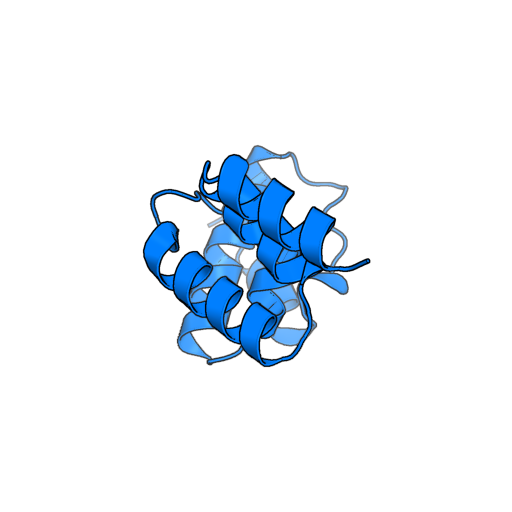636 C CA . ALA A 1 81 ? 4.151 2.063 -10.518 1.00 88.88 81 ALA A CA 1
ATOM 637 C C . ALA A 1 81 ? 3.544 2.971 -9.436 1.00 88.88 81 ALA A C 1
ATOM 639 O O . ALA A 1 81 ? 4.185 3.935 -9.024 1.00 88.88 81 ALA A O 1
ATOM 640 N N . ILE A 1 82 ? 2.360 2.628 -8.912 1.00 86.38 82 ILE A N 1
ATOM 641 C CA . ILE A 1 82 ? 1.725 3.359 -7.801 1.00 86.38 82 ILE A CA 1
ATOM 642 C C . ILE A 1 82 ? 2.632 3.375 -6.565 1.00 86.38 82 ILE A C 1
ATOM 644 O O . ILE A 1 82 ? 2.748 4.402 -5.894 1.00 86.38 82 ILE A O 1
ATOM 648 N N . ILE A 1 83 ? 3.292 2.256 -6.255 1.00 86.06 83 ILE A N 1
ATOM 649 C CA . ILE A 1 83 ? 4.207 2.191 -5.113 1.00 86.06 83 ILE A CA 1
ATOM 650 C C . ILE A 1 83 ? 5.443 3.063 -5.352 1.00 86.06 83 ILE A C 1
ATOM 652 O O . ILE A 1 83 ? 5.793 3.852 -4.477 1.00 86.06 83 ILE A O 1
ATOM 656 N N . TYR A 1 84 ? 6.074 2.977 -6.526 1.00 89.31 84 TYR A N 1
ATOM 657 C CA . TYR A 1 84 ? 7.227 3.822 -6.860 1.00 89.31 84 TYR A CA 1
ATOM 658 C C . TYR A 1 84 ? 6.887 5.315 -6.799 1.00 89.31 84 TYR A C 1
ATOM 660 O O . TYR A 1 84 ? 7.657 6.100 -6.250 1.00 89.31 84 TYR A O 1
ATOM 668 N N . GLU A 1 85 ? 5.710 5.707 -7.281 1.00 88.44 85 GLU A N 1
ATOM 669 C CA . GLU A 1 85 ? 5.231 7.086 -7.204 1.00 88.44 85 GLU A CA 1
ATOM 670 C C . GLU A 1 85 ? 5.058 7.553 -5.751 1.00 88.44 85 GLU A C 1
ATOM 672 O O . GLU A 1 85 ? 5.517 8.639 -5.393 1.00 88.44 85 GLU A O 1
ATOM 677 N N . LYS A 1 86 ? 4.490 6.708 -4.878 1.00 82.56 86 LYS A N 1
ATOM 678 C CA . LYS A 1 86 ? 4.375 6.996 -3.436 1.00 82.56 86 LYS A CA 1
ATOM 679 C C . LYS A 1 86 ? 5.727 7.123 -2.734 1.00 82.56 86 LYS A C 1
ATOM 681 O O . LYS A 1 86 ? 5.835 7.878 -1.773 1.00 82.56 86 LYS A O 1
ATOM 686 N N . LEU A 1 87 ? 6.749 6.420 -3.217 1.00 85.94 87 LEU A N 1
ATOM 687 C CA . LEU A 1 87 ? 8.126 6.532 -2.728 1.00 85.94 87 LEU A CA 1
ATOM 688 C C . LEU A 1 87 ? 8.880 7.741 -3.308 1.00 85.94 87 LEU A C 1
ATOM 690 O O . LEU A 1 87 ? 10.066 7.910 -3.036 1.00 85.94 87 LEU A O 1
ATOM 694 N N . GLY A 1 88 ? 8.225 8.580 -4.117 1.00 87.00 88 GLY A N 1
ATOM 695 C CA . GLY A 1 88 ? 8.854 9.724 -4.780 1.00 87.00 88 GLY A CA 1
ATOM 696 C C . GLY A 1 88 ? 9.708 9.347 -5.995 1.00 87.00 88 GLY A C 1
ATOM 697 O O . GLY A 1 88 ? 10.363 10.208 -6.577 1.00 87.00 88 GLY A O 1
ATOM 698 N N . MET A 1 89 ? 9.682 8.085 -6.428 1.00 91.44 89 MET A N 1
ATOM 699 C CA . MET A 1 89 ? 10.429 7.568 -7.579 1.00 91.44 89 MET A CA 1
ATOM 700 C C . MET A 1 89 ? 9.614 7.722 -8.871 1.00 91.44 89 MET A C 1
ATOM 702 O O . MET A 1 89 ? 9.308 6.746 -9.560 1.00 91.44 89 MET A O 1
ATOM 706 N N . LYS A 1 90 ? 9.230 8.963 -9.190 1.00 90.81 90 LYS A N 1
ATOM 707 C CA . LYS A 1 90 ? 8.301 9.273 -10.287 1.00 90.81 90 LYS A CA 1
ATOM 708 C C . LYS A 1 90 ? 8.796 8.794 -11.657 1.00 90.81 90 LYS A C 1
AT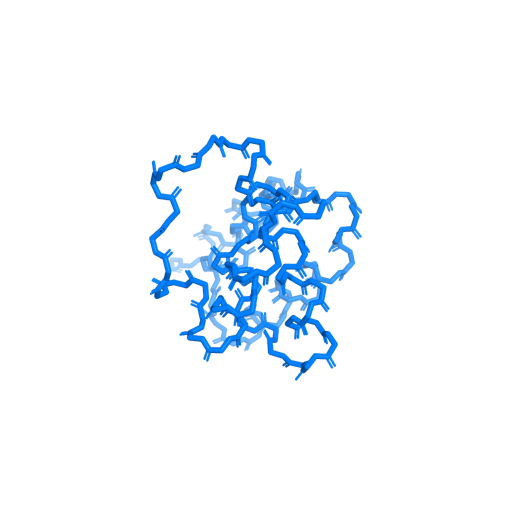OM 710 O O . LYS A 1 90 ? 8.041 8.146 -12.373 1.00 90.81 90 LYS A O 1
ATOM 715 N N . ASP A 1 91 ? 10.074 9.003 -11.967 1.00 92.25 91 ASP A N 1
ATOM 716 C CA . ASP A 1 91 ? 10.667 8.570 -13.243 1.00 92.25 91 ASP A CA 1
ATOM 717 C C . ASP A 1 91 ? 10.562 7.048 -13.445 1.00 92.25 91 ASP A C 1
ATOM 719 O O . ASP A 1 91 ? 10.319 6.563 -14.553 1.00 92.25 91 ASP A O 1
ATOM 723 N N . MET A 1 92 ? 10.695 6.278 -12.359 1.00 90.88 92 MET A N 1
ATOM 724 C CA . MET A 1 92 ? 10.547 4.822 -12.383 1.00 90.88 92 MET A CA 1
ATOM 725 C C . MET A 1 92 ? 9.088 4.425 -12.620 1.00 90.88 92 MET A C 1
ATOM 727 O O . MET A 1 92 ? 8.814 3.571 -13.462 1.00 90.88 92 MET A O 1
ATOM 731 N N . ALA A 1 93 ? 8.146 5.074 -11.929 1.00 91.69 93 ALA A N 1
ATOM 732 C CA . ALA A 1 93 ? 6.716 4.850 -12.133 1.00 91.69 93 ALA A CA 1
ATOM 733 C C . ALA A 1 93 ? 6.298 5.129 -13.589 1.00 91.69 93 ALA A C 1
ATOM 735 O O . ALA A 1 93 ? 5.612 4.310 -14.207 1.00 91.69 93 ALA A O 1
ATOM 736 N N . ASP A 1 94 ? 6.771 6.236 -14.166 1.00 92.19 94 ASP A N 1
ATOM 737 C CA . ASP A 1 94 ? 6.473 6.631 -15.546 1.00 92.19 94 ASP A CA 1
ATOM 738 C C . ASP A 1 94 ? 7.101 5.671 -16.568 1.00 92.19 94 ASP A C 1
ATOM 740 O O . ASP A 1 94 ? 6.462 5.302 -17.560 1.00 92.19 94 ASP A O 1
ATOM 744 N N . THR A 1 95 ? 8.320 5.190 -16.302 1.00 92.31 95 THR A N 1
ATOM 745 C CA . THR A 1 95 ? 8.997 4.175 -17.128 1.00 92.31 95 THR A CA 1
ATOM 746 C C . THR A 1 95 ? 8.218 2.862 -17.141 1.00 92.31 95 THR A C 1
ATOM 748 O O . THR A 1 95 ? 7.968 2.291 -18.204 1.00 92.31 95 THR A O 1
ATOM 751 N N . ILE A 1 96 ? 7.784 2.395 -15.969 1.00 90.69 96 ILE A N 1
ATOM 752 C CA . ILE A 1 96 ? 7.013 1.156 -15.825 1.00 90.69 96 ILE A CA 1
ATOM 753 C C . ILE A 1 96 ? 5.688 1.249 -16.591 1.00 90.69 96 ILE A C 1
ATOM 755 O O . ILE A 1 96 ? 5.337 0.326 -17.327 1.00 90.69 96 ILE A O 1
ATOM 759 N N . ARG A 1 97 ? 4.972 2.374 -16.469 1.00 88.25 97 ARG A N 1
ATOM 760 C CA . ARG A 1 97 ? 3.713 2.608 -17.197 1.00 88.25 97 ARG A CA 1
ATOM 761 C C . ARG A 1 97 ? 3.923 2.698 -18.710 1.00 88.25 97 ARG A C 1
ATOM 763 O O . ARG A 1 97 ? 3.093 2.206 -19.470 1.00 88.25 97 ARG A O 1
ATOM 770 N N . SER A 1 98 ? 5.035 3.280 -19.152 1.00 85.12 98 SER A N 1
ATOM 771 C CA . SER A 1 98 ? 5.352 3.447 -20.577 1.00 85.12 98 SER A CA 1
ATOM 772 C C . SER A 1 98 ? 5.762 2.139 -21.259 1.00 85.12 98 SER A C 1
ATOM 774 O O . SER A 1 98 ? 5.405 1.916 -22.413 1.00 85.12 98 SER A O 1
ATOM 776 N N . ASN A 1 99 ? 6.448 1.248 -20.537 1.00 74.38 99 ASN A N 1
ATOM 777 C CA . ASN A 1 99 ? 6.878 -0.067 -21.031 1.00 74.38 99 ASN A CA 1
ATOM 778 C C . ASN A 1 99 ? 5.754 -1.117 -21.063 1.00 74.38 99 ASN A C 1
ATOM 780 O O . ASN A 1 99 ? 5.980 -2.253 -21.467 1.00 74.38 99 ASN A O 1
ATOM 784 N N . LYS A 1 100 ? 4.545 -0.746 -20.634 1.00 59.69 100 LYS A N 1
ATOM 785 C CA . LYS A 1 100 ? 3.349 -1.598 -20.633 1.00 59.69 100 LYS A CA 1
ATOM 786 C C . LYS A 1 100 ? 2.599 -1.613 -21.979 1.00 59.69 100 LYS A C 1
ATOM 788 O O . LYS A 1 100 ? 1.521 -2.204 -22.046 1.00 59.69 100 LYS A O 1
ATOM 793 N N . LYS A 1 101 ? 3.128 -0.920 -22.997 1.00 46.56 101 LYS A N 1
ATOM 794 C CA . LYS A 1 101 ? 2.614 -0.890 -24.376 1.00 46.56 101 LYS A CA 1
ATOM 795 C C . LYS A 1 101 ? 3.116 -2.062 -25.208 1.00 46.56 101 LYS A C 1
ATOM 797 O O . LYS A 1 101 ? 4.327 -2.354 -25.128 1.00 46.56 101 LYS A O 1
#

pLDDT: mean 83.95, std 8.25, range [46.56, 92.31]

Radius of gyration: 14.31 Å; chains: 1; bounding box: 29×24×47 Å

Foldseek 3Di:
DPCPVVLVVCLVVAVVPGDPVVDDLVVLLVSLQSNCVVCVVVVVLVSNLSSVVSYDCVVCVVVLQVVLVVCVVVVVLQSSLVSCVSNVNNVSSVVSVVVND